Protein AF-I2Q8G8-F1 (afdb_monomer_lite)

Radius of gyration: 15.2 Å; chains: 1; bounding box: 29×46×36 Å

Foldseek 3Di:
DPDPPPPPVVLPLQDVVNLLVLLLVLVVCCVVVVDPPVVSVVVSVVVCVSNCVCVVPNPVRSVVSSVVSVVVVVPPPDPD

Structure (mmCIF, N/CA/C/O backbone):
data_AF-I2Q8G8-F1
#
_entry.id   AF-I2Q8G8-F1
#
loop_
_atom_site.group_PDB
_atom_site.id
_atom_site.type_symbol
_atom_site.label_atom_id
_atom_site.label_alt_id
_atom_site.label_comp_id
_atom_site.label_asym_id
_atom_site.label_entity_id
_atom_site.label_seq_id
_atom_site.pdbx_PDB_ins_code
_atom_site.Cartn_x
_atom_site.Cartn_y
_atom_site.Cartn_z
_atom_site.occupancy
_atom_site.B_iso_or_equiv
_atom_site.auth_seq_id
_atom_site.auth_comp_id
_atom_site.auth_asym_id
_atom_site.auth_atom_id
_atom_site.pdbx_PDB_model_num
ATOM 1 N N . MET A 1 1 ? 18.814 32.949 -11.694 1.00 33.94 1 MET A N 1
ATOM 2 C CA . MET A 1 1 ? 18.345 31.826 -12.536 1.00 33.94 1 MET A CA 1
ATOM 3 C C . MET A 1 1 ? 17.771 30.765 -11.616 1.00 33.94 1 MET A C 1
ATOM 5 O O . MET A 1 1 ? 18.533 30.162 -10.876 1.00 33.94 1 MET A O 1
ATOM 9 N N . ASN A 1 2 ? 16.449 30.580 -11.617 1.00 44.94 2 ASN A N 1
ATOM 10 C CA . ASN A 1 2 ? 15.806 29.473 -10.910 1.00 44.94 2 ASN A CA 1
ATOM 11 C C . ASN A 1 2 ? 16.002 28.217 -11.761 1.00 44.94 2 ASN A C 1
ATOM 13 O O . ASN A 1 2 ? 15.310 28.035 -12.761 1.00 44.94 2 ASN A O 1
ATOM 17 N N . ALA A 1 3 ? 16.996 27.400 -11.420 1.00 40.75 3 ALA A N 1
ATOM 18 C CA . ALA A 1 3 ? 17.103 26.073 -12.003 1.00 40.75 3 ALA A CA 1
ATOM 19 C C . ALA A 1 3 ? 15.867 25.274 -11.556 1.00 40.75 3 ALA A C 1
ATOM 21 O O . ALA A 1 3 ? 15.585 25.245 -10.354 1.00 40.75 3 ALA A O 1
ATOM 22 N N . PRO A 1 4 ? 15.101 24.655 -12.470 1.00 46.75 4 PRO A N 1
ATOM 23 C CA . PRO A 1 4 ? 14.040 23.757 -12.055 1.00 46.75 4 PRO A CA 1
ATOM 24 C C . PRO A 1 4 ? 14.703 22.620 -11.281 1.00 46.75 4 PRO A C 1
ATOM 26 O O . PRO A 1 4 ? 15.508 21.876 -11.844 1.00 46.75 4 PRO A O 1
ATOM 29 N N . LEU A 1 5 ? 14.381 22.495 -9.992 1.00 52.03 5 LEU A N 1
ATOM 30 C CA . LEU A 1 5 ? 14.711 21.326 -9.183 1.00 52.03 5 LEU A CA 1
ATOM 31 C C . LEU A 1 5 ? 13.891 20.144 -9.708 1.00 52.03 5 LEU A C 1
ATOM 33 O O . LEU A 1 5 ? 13.010 19.620 -9.041 1.00 52.03 5 LEU A O 1
ATOM 37 N N . ARG A 1 6 ? 14.209 19.681 -10.918 1.00 48.72 6 ARG A N 1
ATOM 38 C CA . ARG A 1 6 ? 13.973 18.299 -11.314 1.00 48.72 6 ARG A CA 1
ATOM 39 C C . ARG A 1 6 ? 15.020 17.451 -10.603 1.00 48.72 6 ARG A C 1
ATOM 41 O O . ARG A 1 6 ? 15.804 16.759 -11.242 1.00 48.72 6 ARG A O 1
ATOM 48 N N . HIS A 1 7 ? 15.021 17.487 -9.272 1.00 42.72 7 HIS A N 1
ATOM 49 C CA . HIS A 1 7 ? 15.390 16.290 -8.549 1.00 42.72 7 HIS A CA 1
ATOM 50 C C . HIS A 1 7 ? 14.261 15.307 -8.855 1.00 42.72 7 HIS A C 1
ATOM 52 O O . HIS A 1 7 ? 13.297 15.175 -8.111 1.00 42.72 7 HIS A O 1
ATOM 58 N N . ARG A 1 8 ? 14.396 14.604 -9.987 1.00 48.88 8 ARG A N 1
ATOM 59 C CA . ARG A 1 8 ? 14.117 13.177 -9.969 1.00 48.88 8 ARG A CA 1
ATOM 60 C C . ARG A 1 8 ? 15.058 12.652 -8.896 1.00 48.88 8 ARG A C 1
ATOM 62 O O . ARG A 1 8 ? 16.193 12.293 -9.186 1.00 48.88 8 ARG A O 1
ATOM 69 N N . ILE A 1 9 ? 14.626 12.730 -7.638 1.00 49.41 9 ILE A N 1
ATOM 70 C CA . ILE A 1 9 ? 15.029 11.728 -6.671 1.00 49.41 9 ILE A CA 1
ATOM 71 C C . ILE A 1 9 ? 14.650 10.467 -7.427 1.00 49.41 9 ILE A C 1
ATOM 73 O O . ILE A 1 9 ? 13.468 10.279 -7.715 1.00 49.41 9 ILE A O 1
ATOM 77 N N . ALA A 1 10 ? 15.647 9.751 -7.959 1.00 46.91 10 ALA A N 1
ATOM 78 C CA . ALA A 1 10 ? 15.406 8.404 -8.427 1.00 46.91 10 ALA A CA 1
ATOM 79 C C . ALA A 1 10 ? 14.704 7.782 -7.236 1.00 46.91 10 ALA A C 1
ATOM 81 O O . ALA A 1 10 ? 15.303 7.740 -6.156 1.00 46.91 10 ALA A O 1
ATOM 82 N N . ALA A 1 11 ? 13.401 7.527 -7.377 1.00 54.97 11 ALA A N 1
ATOM 83 C CA . ALA A 1 11 ? 12.673 6.925 -6.291 1.00 54.97 11 ALA A CA 1
ATOM 84 C C . ALA A 1 11 ? 13.513 5.712 -5.918 1.00 54.97 11 ALA A C 1
ATOM 86 O O . ALA A 1 11 ? 13.963 5.013 -6.840 1.00 54.97 11 ALA A O 1
ATOM 87 N N . PRO A 1 12 ? 13.887 5.560 -4.634 1.00 59.69 12 PRO A N 1
ATOM 88 C CA . PRO A 1 12 ? 14.618 4.373 -4.241 1.00 59.69 12 PRO A CA 1
ATOM 89 C C . PRO A 1 12 ? 13.873 3.205 -4.878 1.00 59.69 12 PRO A C 1
ATOM 91 O O . PRO A 1 12 ? 12.642 3.190 -4.828 1.00 59.69 12 PRO A O 1
ATOM 94 N N . GLN A 1 13 ? 14.592 2.336 -5.597 1.00 67.69 13 GLN A N 1
ATOM 95 C CA . GLN A 1 13 ? 13.994 1.097 -6.072 1.00 67.69 13 GLN A CA 1
ATOM 96 C C . GLN A 1 13 ? 13.551 0.377 -4.807 1.00 67.69 13 GLN A C 1
ATOM 98 O O . GLN A 1 13 ? 14.362 -0.197 -4.087 1.00 67.69 13 GLN A O 1
ATOM 103 N N . ILE A 1 14 ? 12.283 0.562 -4.472 1.00 72.81 14 ILE A N 1
ATOM 104 C CA . ILE A 1 14 ? 11.605 -0.190 -3.443 1.00 72.81 14 ILE A CA 1
ATOM 105 C C . ILE A 1 14 ? 11.493 -1.578 -4.054 1.00 72.81 14 ILE A C 1
ATOM 107 O O . ILE A 1 14 ? 11.167 -1.711 -5.237 1.00 72.81 14 ILE A O 1
ATOM 111 N N . GLU A 1 15 ? 11.851 -2.604 -3.299 1.00 85.31 15 GLU A N 1
ATOM 112 C CA . GLU A 1 15 ? 11.595 -3.971 -3.722 1.00 85.31 15 GLU A CA 1
ATOM 113 C C . GLU A 1 15 ? 10.103 -4.257 -3.548 1.00 85.31 15 GLU A C 1
ATOM 115 O O . GLU A 1 15 ? 9.465 -3.764 -2.615 1.00 85.31 15 GLU A O 1
ATOM 120 N N . ILE A 1 16 ? 9.522 -5.080 -4.423 1.00 81.50 16 ILE A N 1
ATOM 121 C CA . ILE A 1 16 ? 8.072 -5.333 -4.376 1.00 81.50 16 ILE A CA 1
ATOM 122 C C . ILE A 1 16 ? 7.648 -5.959 -3.038 1.00 81.50 16 ILE A C 1
ATOM 124 O O . ILE A 1 16 ? 6.528 -5.747 -2.579 1.00 81.50 16 ILE A O 1
ATOM 128 N N . ALA A 1 17 ? 8.563 -6.682 -2.383 1.00 82.56 17 ALA A N 1
ATOM 129 C CA . ALA A 1 17 ? 8.373 -7.213 -1.039 1.00 82.56 17 ALA A CA 1
ATOM 130 C C . ALA A 1 17 ? 8.202 -6.100 0.010 1.00 82.56 17 ALA A C 1
ATOM 132 O O . ALA A 1 17 ? 7.258 -6.160 0.793 1.00 82.56 17 ALA A O 1
ATOM 133 N N . ASP A 1 18 ? 9.040 -5.061 -0.028 1.00 85.31 18 ASP A N 1
ATOM 134 C CA . ASP A 1 18 ? 8.968 -3.926 0.902 1.00 85.31 18 ASP A CA 1
ATOM 135 C C . ASP A 1 18 ? 7.697 -3.096 0.668 1.00 85.31 18 ASP A C 1
ATOM 137 O O . ASP A 1 18 ? 7.078 -2.589 1.604 1.00 85.31 18 ASP A O 1
ATOM 141 N N . PHE A 1 19 ? 7.267 -2.975 -0.592 1.00 85.75 19 PHE A N 1
ATOM 142 C CA . PHE A 1 19 ? 5.993 -2.344 -0.932 1.00 85.75 19 PHE A CA 1
ATOM 143 C C . PHE A 1 19 ? 4.799 -3.111 -0.359 1.00 85.75 19 PHE A C 1
ATOM 145 O O . PHE A 1 19 ? 3.885 -2.502 0.200 1.00 85.75 19 PHE A O 1
ATOM 152 N N . LEU A 1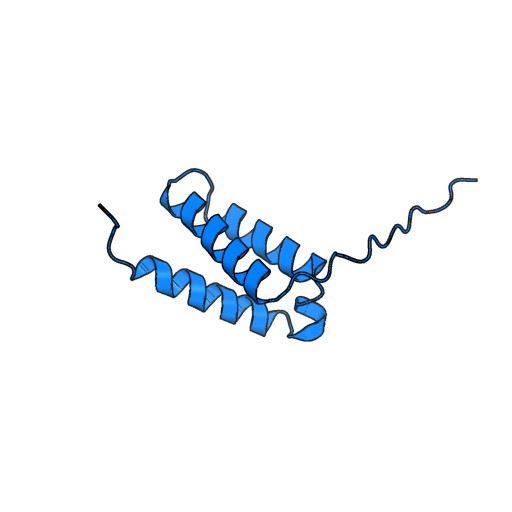 20 ? 4.806 -4.440 -0.480 1.00 83.62 20 LEU A N 1
ATOM 153 C CA . LEU A 1 20 ? 3.761 -5.294 0.078 1.00 83.62 20 LEU A CA 1
ATOM 154 C C . LEU A 1 20 ? 3.732 -5.229 1.605 1.00 83.62 20 LEU A C 1
ATOM 156 O O . LEU A 1 20 ? 2.656 -5.088 2.178 1.00 83.62 20 LEU A O 1
ATOM 160 N N . GLU A 1 21 ? 4.892 -5.251 2.255 1.00 85.81 21 GLU A N 1
ATOM 161 C CA . GLU A 1 21 ? 4.999 -5.075 3.704 1.00 85.81 21 GLU A CA 1
ATOM 162 C C . GLU A 1 21 ? 4.478 -3.693 4.141 1.00 85.81 21 GLU A C 1
ATOM 164 O O . GLU A 1 21 ? 3.699 -3.581 5.089 1.00 85.81 21 GLU A O 1
ATOM 169 N N . CYS A 1 22 ? 4.812 -2.626 3.406 1.00 88.06 22 CYS A N 1
ATOM 170 C CA . CYS A 1 22 ? 4.256 -1.293 3.650 1.00 88.06 22 CYS A CA 1
ATOM 171 C C . CYS A 1 22 ? 2.729 -1.264 3.498 1.00 88.06 22 CYS A C 1
ATOM 173 O O . CYS A 1 22 ? 2.044 -0.631 4.306 1.00 88.06 22 CYS A O 1
ATOM 175 N N . ALA A 1 23 ? 2.188 -1.949 2.486 1.00 85.75 23 ALA A N 1
ATOM 176 C CA . ALA A 1 23 ? 0.748 -2.096 2.324 1.00 85.75 23 ALA A CA 1
ATOM 177 C C . ALA A 1 23 ? 0.135 -2.821 3.532 1.00 85.75 23 ALA A C 1
ATOM 179 O O . ALA A 1 23 ? -0.868 -2.356 4.062 1.00 85.75 23 ALA A O 1
ATOM 180 N N . GLU A 1 24 ? 0.757 -3.890 4.031 1.00 85.50 24 GLU A N 1
ATOM 181 C CA . GLU A 1 24 ? 0.313 -4.599 5.238 1.00 85.50 24 GLU A CA 1
ATOM 182 C C . GLU A 1 24 ? 0.316 -3.703 6.490 1.00 85.50 24 GLU A C 1
ATOM 184 O O . GLU A 1 24 ? -0.667 -3.694 7.235 1.00 85.50 24 GLU A O 1
ATOM 189 N N . TYR A 1 25 ? 1.343 -2.872 6.692 1.00 88.50 25 TYR A N 1
ATOM 190 C CA . TYR A 1 25 ? 1.390 -1.928 7.817 1.00 88.50 25 TYR A CA 1
ATOM 191 C C . TYR A 1 25 ? 0.314 -0.843 7.753 1.00 88.50 25 TYR A C 1
ATOM 193 O O . TYR A 1 25 ? -0.326 -0.551 8.765 1.00 88.50 25 TYR A O 1
ATOM 201 N N . GLN A 1 26 ? 0.075 -0.258 6.574 1.00 86.88 26 GLN A N 1
ATOM 202 C CA . GLN A 1 26 ? -1.006 0.718 6.378 1.00 86.88 26 GLN A CA 1
ATOM 203 C C . GLN A 1 26 ? -2.358 0.132 6.782 1.00 86.88 26 GLN A C 1
ATOM 205 O O . GLN A 1 26 ? -3.197 0.805 7.377 1.00 86.88 26 GLN A O 1
ATOM 210 N N . LEU A 1 27 ? -2.554 -1.152 6.512 1.00 82.00 27 LEU A N 1
ATOM 211 C CA . LEU A 1 27 ? -3.777 -1.843 6.867 1.00 82.00 27 LEU A CA 1
ATOM 212 C C . LEU A 1 27 ? -3.872 -2.162 8.356 1.00 82.00 27 LEU A C 1
ATOM 214 O O . LEU A 1 27 ? -4.958 -2.052 8.926 1.00 82.00 27 LEU A O 1
ATOM 218 N N . TRP A 1 28 ? -2.755 -2.515 8.992 1.00 84.69 28 TRP A N 1
ATOM 219 C CA . TRP A 1 28 ? -2.703 -2.644 10.445 1.00 84.69 28 TRP A CA 1
ATOM 220 C C . TRP A 1 28 ? -3.113 -1.325 11.120 1.00 84.69 28 TRP A C 1
ATOM 222 O O . TRP A 1 28 ? -3.980 -1.334 11.988 1.00 84.69 28 TRP A O 1
ATOM 232 N N . PHE A 1 29 ? -2.633 -0.171 10.639 1.00 87.69 29 PHE A N 1
ATOM 233 C CA . PHE A 1 29 ? -3.068 1.134 11.157 1.00 87.69 29 PHE A CA 1
ATOM 234 C C . PHE A 1 29 ? -4.572 1.400 10.977 1.00 87.69 29 PHE A C 1
ATOM 236 O O . PHE A 1 29 ? -5.177 2.069 11.817 1.00 87.69 29 PHE A O 1
ATOM 243 N N . VAL A 1 30 ? -5.195 0.897 9.903 1.00 85.88 30 VAL A N 1
ATOM 244 C CA . VAL A 1 30 ? -6.657 0.976 9.721 1.00 85.88 30 VAL A CA 1
ATOM 245 C C . VAL A 1 30 ? -7.380 0.107 10.747 1.00 85.88 30 VAL A C 1
ATOM 247 O O . VAL A 1 30 ? -8.368 0.554 11.328 1.00 85.88 30 VAL A O 1
ATOM 250 N N . ALA A 1 31 ? -6.894 -1.114 10.986 1.00 83.12 31 ALA A N 1
ATOM 251 C CA . ALA A 1 31 ? -7.481 -2.042 11.953 1.00 83.12 31 ALA A CA 1
ATOM 252 C C . ALA A 1 31 ? -7.409 -1.504 13.392 1.00 83.12 31 ALA A C 1
ATOM 254 O O . ALA A 1 31 ? -8.384 -1.604 14.132 1.00 83.12 31 ALA A O 1
ATOM 255 N N . GLU A 1 32 ? -6.304 -0.847 13.748 1.00 86.50 32 GLU A N 1
ATOM 256 C CA . GLU A 1 32 ? -6.130 -0.160 15.036 1.00 86.50 32 GLU A CA 1
ATOM 257 C C . GLU A 1 32 ? -6.933 1.154 15.141 1.00 86.50 32 GLU A C 1
ATOM 259 O O . GLU A 1 32 ? -6.945 1.814 16.183 1.00 86.50 32 GLU A O 1
ATOM 264 N N . GLY A 1 33 ? -7.598 1.580 14.061 1.00 86.12 33 GLY A N 1
ATOM 265 C CA . GLY A 1 33 ? -8.370 2.823 14.009 1.00 86.12 33 GLY A CA 1
ATOM 266 C C . GLY A 1 33 ? -7.514 4.093 14.000 1.00 86.12 33 GLY A C 1
ATOM 267 O O . 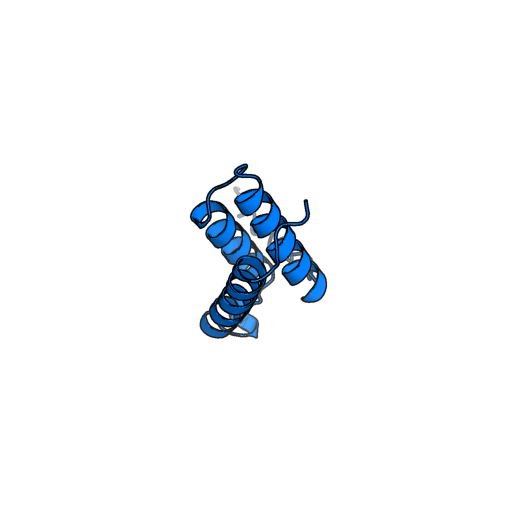GLY A 1 33 ? -8.030 5.179 14.270 1.00 86.12 33 GLY A O 1
ATOM 268 N N . TRP A 1 34 ? -6.216 3.984 13.704 1.00 91.88 34 TRP A N 1
ATOM 269 C CA . TRP A 1 34 ? -5.293 5.122 13.671 1.00 91.88 34 TRP A CA 1
ATOM 270 C C . TRP A 1 34 ? -5.468 5.965 12.408 1.00 91.88 34 TRP A C 1
ATOM 272 O O . TRP A 1 34 ? -5.309 7.185 12.451 1.00 91.88 34 TRP A O 1
ATOM 282 N N . ILE A 1 35 ? -5.816 5.327 11.288 1.00 90.19 35 ILE A N 1
ATOM 283 C CA . ILE A 1 35 ? -6.114 5.986 10.011 1.00 90.19 35 ILE A CA 1
ATOM 284 C C . ILE A 1 35 ? -7.376 5.396 9.377 1.00 90.19 35 ILE A C 1
ATOM 286 O O . ILE A 1 35 ? -7.824 4.307 9.728 1.00 90.19 35 ILE A O 1
ATOM 290 N N . THR A 1 36 ? -7.967 6.113 8.422 1.00 88.06 36 THR A N 1
ATOM 291 C CA . THR A 1 36 ? -9.110 5.597 7.657 1.00 88.06 36 THR A CA 1
ATOM 292 C C . THR A 1 36 ? -8.646 4.730 6.489 1.00 88.06 36 THR A C 1
ATOM 294 O O . THR A 1 36 ? -7.526 4.869 5.996 1.00 88.06 36 THR A O 1
ATOM 297 N N . LEU A 1 37 ? -9.549 3.884 5.984 1.00 83.81 37 LEU A N 1
ATOM 298 C CA . LEU A 1 37 ? -9.310 3.072 4.788 1.00 83.81 37 LEU A CA 1
ATOM 299 C C . LEU A 1 37 ? -8.883 3.915 3.574 1.00 83.81 37 LEU A C 1
ATOM 301 O O . LEU A 1 37 ? -8.004 3.508 2.821 1.00 83.81 37 LEU A 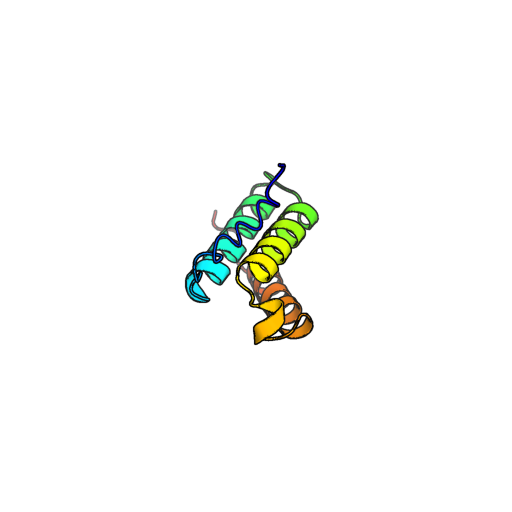O 1
ATOM 305 N N . GLN A 1 38 ? -9.481 5.098 3.411 1.00 86.50 38 GLN A N 1
ATOM 306 C CA . GLN A 1 38 ? -9.144 6.021 2.328 1.00 86.50 38 GLN A CA 1
ATOM 307 C C . GLN A 1 38 ? -7.700 6.519 2.447 1.00 86.50 38 GLN A C 1
ATOM 309 O O . GLN A 1 38 ? -6.966 6.487 1.468 1.00 86.50 38 GLN A O 1
ATOM 314 N N . VAL A 1 39 ? -7.274 6.918 3.652 1.00 90.31 39 VAL A N 1
ATOM 315 C CA . VAL A 1 39 ? -5.902 7.395 3.896 1.00 90.31 39 VAL A CA 1
ATOM 316 C C . VAL A 1 39 ? -4.879 6.296 3.601 1.00 90.31 39 VAL A C 1
ATOM 318 O O . VAL A 1 39 ? -3.860 6.570 2.973 1.00 90.31 39 VAL A O 1
ATOM 321 N N . ALA A 1 40 ? -5.164 5.054 4.003 1.00 88.25 40 ALA A N 1
ATOM 322 C CA . ALA A 1 40 ? -4.312 3.911 3.685 1.00 88.25 40 ALA A CA 1
ATOM 323 C C . ALA A 1 40 ? -4.227 3.661 2.170 1.00 88.25 40 ALA A C 1
ATOM 325 O O . ALA A 1 40 ? -3.131 3.513 1.633 1.00 88.25 40 ALA A O 1
ATOM 326 N N . ALA A 1 41 ? -5.365 3.654 1.468 1.00 85.50 41 ALA A N 1
ATOM 327 C CA . ALA A 1 41 ? -5.408 3.445 0.021 1.00 85.50 41 ALA A CA 1
ATOM 328 C C . ALA A 1 41 ? -4.643 4.538 -0.746 1.00 85.50 41 ALA A C 1
ATOM 330 O O . ALA A 1 41 ? -3.831 4.218 -1.614 1.00 85.50 41 ALA A O 1
ATOM 331 N N . ASP A 1 42 ? -4.838 5.808 -0.381 1.00 88.69 42 ASP A N 1
ATOM 332 C CA . ASP A 1 42 ? -4.139 6.944 -0.991 1.00 88.69 42 ASP A CA 1
ATOM 333 C C . ASP A 1 42 ? -2.624 6.868 -0.742 1.00 88.69 42 ASP A C 1
ATOM 335 O O . ASP A 1 42 ? -1.826 7.101 -1.651 1.00 88.69 42 ASP A O 1
ATOM 339 N N . GLY A 1 43 ? -2.215 6.490 0.474 1.00 87.50 43 GLY A N 1
ATOM 340 C CA . GLY A 1 43 ? -0.806 6.334 0.834 1.00 87.50 43 GLY A CA 1
ATOM 341 C C . GLY A 1 43 ? -0.107 5.229 0.042 1.00 87.50 43 GLY A C 1
ATOM 342 O O . GLY A 1 43 ? 1.011 5.426 -0.438 1.00 87.50 43 GLY A O 1
ATOM 343 N N . ILE A 1 44 ? -0.767 4.082 -0.141 1.00 88.00 44 ILE A N 1
ATOM 344 C CA . ILE A 1 44 ? -0.192 2.972 -0.908 1.00 88.00 44 ILE A CA 1
ATOM 345 C C . ILE A 1 44 ? -0.181 3.282 -2.412 1.00 88.00 44 ILE A C 1
ATOM 347 O O . ILE A 1 44 ? 0.802 2.973 -3.085 1.00 88.00 44 ILE A O 1
ATOM 351 N N . GLN A 1 45 ? -1.218 3.941 -2.942 1.00 87.19 45 GLN A N 1
ATOM 352 C CA . GLN A 1 45 ? -1.236 4.400 -4.335 1.00 87.19 45 GLN A CA 1
ATOM 353 C C . GLN A 1 45 ? -0.083 5.374 -4.608 1.00 87.19 45 GLN A C 1
ATOM 355 O O . GLN A 1 45 ? 0.654 5.200 -5.577 1.00 87.19 45 GLN A O 1
ATOM 360 N N . PHE A 1 46 ? 0.126 6.350 -3.721 1.00 87.81 46 PHE A N 1
ATOM 361 C CA . PHE A 1 46 ? 1.249 7.279 -3.820 1.00 87.81 46 PHE A CA 1
ATOM 362 C C . PHE A 1 46 ? 2.598 6.547 -3.819 1.00 87.81 46 PHE A C 1
ATOM 364 O O . PHE A 1 46 ? 3.489 6.880 -4.601 1.00 87.81 46 PHE A O 1
ATOM 371 N N . LEU A 1 47 ? 2.750 5.524 -2.973 1.00 87.12 47 LEU A N 1
ATOM 372 C CA . LEU A 1 47 ? 3.966 4.716 -2.918 1.00 87.12 47 LEU A CA 1
ATOM 373 C C . LEU A 1 47 ? 4.190 3.919 -4.213 1.00 87.12 47 LEU A C 1
ATOM 375 O O . LEU A 1 47 ? 5.318 3.865 -4.698 1.00 87.12 47 LEU A O 1
ATOM 379 N N . ALA A 1 48 ? 3.133 3.344 -4.793 1.00 87.25 48 ALA A N 1
ATOM 380 C CA . ALA A 1 48 ? 3.207 2.601 -6.052 1.00 87.25 48 ALA A CA 1
ATOM 381 C C . ALA A 1 48 ? 3.601 3.501 -7.234 1.00 87.25 48 ALA A C 1
ATOM 383 O O . ALA A 1 48 ? 4.407 3.104 -8.077 1.00 87.25 48 ALA A O 1
ATOM 384 N N . GLU A 1 49 ? 3.063 4.722 -7.287 1.00 87.69 49 GLU A N 1
ATOM 385 C CA . GLU A 1 49 ? 3.443 5.731 -8.282 1.00 87.69 49 GLU A CA 1
ATOM 386 C C . GLU A 1 49 ? 4.892 6.175 -8.098 1.00 87.69 49 GLU A C 1
ATOM 388 O O . GLU A 1 49 ? 5.653 6.222 -9.064 1.00 87.69 49 GLU A O 1
ATOM 393 N N . ALA A 1 50 ? 5.300 6.453 -6.856 1.00 85.06 50 ALA A N 1
ATOM 394 C CA . ALA A 1 50 ? 6.669 6.836 -6.549 1.00 85.06 50 ALA A CA 1
ATOM 395 C C . ALA A 1 50 ? 7.657 5.731 -6.946 1.00 85.06 50 ALA A C 1
ATOM 397 O O . ALA A 1 50 ? 8.663 6.030 -7.577 1.00 85.06 50 ALA A O 1
ATOM 398 N N . ALA A 1 51 ? 7.350 4.466 -6.649 1.00 85.38 51 ALA A N 1
ATOM 399 C CA . ALA A 1 51 ? 8.178 3.314 -7.006 1.00 85.38 51 ALA A CA 1
ATOM 400 C C . ALA A 1 51 ? 8.198 2.995 -8.516 1.00 85.38 51 ALA A C 1
ATOM 402 O O . ALA A 1 51 ? 9.000 2.171 -8.949 1.00 85.38 51 ALA A O 1
ATOM 403 N N . GLY A 1 52 ? 7.342 3.630 -9.327 1.00 86.88 52 GLY A N 1
ATOM 404 C CA . GLY A 1 52 ? 7.221 3.351 -10.762 1.00 86.88 52 GLY A CA 1
ATOM 405 C C . GLY A 1 52 ? 6.447 2.070 -11.090 1.00 86.88 52 GLY A C 1
ATOM 406 O O . GLY A 1 52 ? 6.408 1.648 -12.241 1.00 86.88 52 GLY A O 1
ATOM 407 N N . TYR A 1 53 ? 5.786 1.455 -10.110 1.00 86.62 53 TYR A N 1
ATOM 408 C CA . TYR A 1 53 ? 5.062 0.196 -10.297 1.00 86.62 53 TYR A CA 1
ATOM 409 C C . TYR A 1 53 ? 3.779 0.337 -11.101 1.00 86.62 53 TYR A C 1
ATOM 411 O O . TYR A 1 53 ? 3.361 -0.609 -11.766 1.00 86.62 53 TYR A O 1
ATOM 419 N N . VAL A 1 54 ? 3.161 1.517 -11.074 1.00 86.44 54 VAL A N 1
ATOM 420 C CA . VAL A 1 54 ? 2.029 1.817 -11.957 1.00 86.44 54 VAL A CA 1
ATOM 421 C C . VAL A 1 54 ? 2.476 1.789 -13.420 1.00 86.44 54 VAL A C 1
ATOM 423 O O . VAL A 1 54 ? 1.759 1.250 -14.259 1.00 86.44 54 VAL A O 1
ATOM 426 N N . ASP A 1 55 ? 3.672 2.302 -13.716 1.00 85.75 55 ASP A N 1
ATOM 427 C CA . ASP A 1 55 ? 4.238 2.280 -15.067 1.00 85.75 55 ASP A CA 1
ATOM 428 C C . ASP A 1 55 ? 4.707 0.870 -15.468 1.00 85.75 55 ASP A C 1
ATOM 430 O O . ASP A 1 55 ? 4.588 0.489 -16.632 1.00 85.75 55 ASP A O 1
ATOM 434 N N . GLU A 1 56 ? 5.227 0.088 -14.517 1.00 87.38 56 GLU A N 1
ATOM 435 C CA . GLU A 1 56 ? 5.755 -1.260 -14.761 1.00 87.38 56 GLU A CA 1
ATOM 436 C C . GLU A 1 56 ? 4.658 -2.325 -14.916 1.00 87.38 56 GLU A C 1
ATOM 438 O O . GLU A 1 56 ? 4.684 -3.115 -15.861 1.00 87.38 56 GLU A O 1
ATOM 443 N N . PHE A 1 57 ? 3.686 -2.353 -14.001 1.00 84.69 57 PHE A N 1
ATOM 444 C CA . PHE A 1 57 ? 2.669 -3.407 -13.917 1.00 84.69 57 PHE A CA 1
ATOM 445 C C . PHE A 1 57 ? 1.280 -2.951 -14.374 1.00 84.69 57 PHE A C 1
ATOM 447 O O . PHE A 1 57 ? 0.412 -3.785 -14.640 1.00 84.69 57 PHE A O 1
ATOM 454 N N . GLY A 1 58 ? 1.066 -1.641 -14.496 1.00 86.12 58 GLY A N 1
ATOM 455 C CA . GLY A 1 58 ? -0.231 -1.047 -14.794 1.00 86.12 58 GLY A CA 1
ATOM 456 C C . GLY A 1 58 ? -1.068 -0.785 -13.541 1.00 86.12 58 GLY A C 1
ATOM 457 O O . GLY A 1 58 ? -1.043 -1.540 -12.567 1.00 86.12 58 GLY A O 1
ATOM 458 N N . GLN A 1 59 ? -1.873 0.279 -13.599 1.00 86.12 59 GLN A N 1
ATOM 459 C CA . GLN A 1 59 ? -2.758 0.701 -12.508 1.00 86.12 59 GLN A CA 1
ATOM 460 C C . GLN A 1 59 ? -3.687 -0.428 -12.034 1.00 86.12 59 GLN A C 1
ATOM 462 O O . GLN A 1 59 ? -3.830 -0.643 -10.833 1.00 86.12 59 GLN A O 1
ATOM 467 N N . ASP A 1 60 ? -4.282 -1.181 -12.960 1.00 87.31 60 ASP A N 1
ATOM 468 C CA . ASP A 1 60 ? -5.225 -2.255 -12.629 1.00 87.31 60 ASP A CA 1
ATOM 469 C C . ASP A 1 60 ? -4.560 -3.396 -11.849 1.00 87.31 60 ASP A C 1
ATOM 471 O O . ASP A 1 60 ? -5.164 -3.951 -10.933 1.00 87.31 60 ASP A O 1
ATOM 475 N N . ALA A 1 61 ? -3.304 -3.726 -12.168 1.00 83.62 61 ALA A N 1
ATOM 476 C CA . ALA A 1 61 ? -2.564 -4.774 -11.471 1.00 83.62 61 ALA A CA 1
ATOM 477 C C . ALA A 1 61 ? -2.241 -4.367 -10.029 1.00 83.62 61 ALA A C 1
ATOM 479 O O . ALA A 1 61 ? -2.374 -5.181 -9.116 1.00 83.62 61 ALA A O 1
ATOM 480 N N . ILE A 1 62 ? -1.876 -3.098 -9.813 1.00 84.19 62 ILE A N 1
ATOM 481 C CA . ILE A 1 62 ? -1.663 -2.550 -8.470 1.00 84.19 62 ILE A CA 1
ATOM 482 C C . ILE A 1 62 ? -2.972 -2.545 -7.685 1.00 84.19 62 ILE A C 1
ATOM 484 O O . ILE A 1 62 ? -3.000 -2.996 -6.544 1.00 84.19 62 ILE A O 1
ATOM 488 N N . GLN A 1 63 ? -4.080 -2.130 -8.294 1.00 82.62 63 GLN A N 1
ATOM 489 C CA . GLN A 1 63 ? -5.383 -2.133 -7.630 1.00 82.62 63 GLN A CA 1
ATOM 490 C C . GLN A 1 63 ? -5.877 -3.553 -7.294 1.00 82.62 63 GLN A C 1
ATOM 492 O O . GLN A 1 63 ? -6.409 -3.761 -6.204 1.00 82.62 63 GLN A O 1
ATOM 497 N N . ASP A 1 64 ? -5.659 -4.548 -8.163 1.00 85.62 64 ASP A N 1
ATOM 498 C CA . ASP A 1 64 ? -5.979 -5.956 -7.867 1.00 85.62 64 ASP A CA 1
ATOM 499 C C . ASP A 1 64 ? -5.097 -6.513 -6.739 1.00 85.62 64 ASP A C 1
ATOM 501 O O . ASP A 1 64 ? -5.597 -7.158 -5.814 1.00 85.62 64 ASP A O 1
ATOM 505 N N . LEU A 1 65 ? -3.793 -6.215 -6.765 1.00 81.69 65 LEU A N 1
ATOM 506 C CA . LEU A 1 65 ? -2.857 -6.598 -5.707 1.00 81.69 65 LEU A CA 1
ATOM 507 C C . LEU A 1 65 ? -3.315 -6.052 -4.353 1.00 81.69 65 LEU A C 1
ATOM 509 O O . LEU A 1 65 ? -3.437 -6.807 -3.389 1.00 81.69 65 LEU A O 1
ATOM 513 N N . LEU A 1 66 ? -3.650 -4.763 -4.308 1.00 77.88 66 LEU A N 1
ATOM 514 C CA . LEU A 1 66 ? -4.184 -4.120 -3.116 1.00 77.88 66 LEU A CA 1
ATOM 515 C C . LEU A 1 66 ? -5.498 -4.760 -2.685 1.00 77.88 66 LEU A C 1
ATOM 517 O O . LEU A 1 66 ? -5.627 -5.158 -1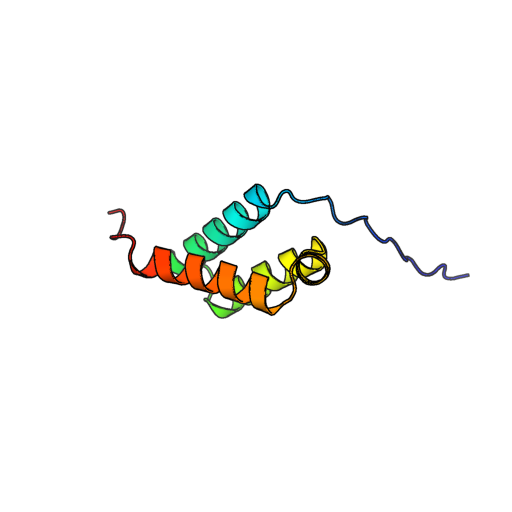.528 1.00 77.88 66 LEU A O 1
ATOM 521 N N . GLY A 1 67 ? -6.449 -4.929 -3.605 1.00 80.19 67 GLY A N 1
ATOM 522 C CA . GLY A 1 67 ? -7.744 -5.548 -3.330 1.00 80.19 67 GLY A CA 1
ATOM 523 C C . GLY A 1 67 ? -7.618 -6.927 -2.678 1.00 80.19 67 GLY A C 1
ATOM 524 O O . GLY A 1 67 ? -8.336 -7.227 -1.720 1.00 80.19 67 GLY A O 1
ATOM 525 N N . ARG A 1 68 ? -6.661 -7.748 -3.128 1.00 81.19 68 ARG A N 1
ATOM 526 C CA . ARG A 1 68 ? -6.358 -9.056 -2.523 1.00 81.19 68 ARG A CA 1
ATOM 527 C C . ARG A 1 68 ? -5.788 -8.924 -1.111 1.00 81.19 68 ARG A C 1
ATOM 529 O O . ARG A 1 68 ? -6.210 -9.669 -0.224 1.00 81.19 68 ARG A O 1
ATOM 536 N N . THR A 1 69 ? -4.883 -7.974 -0.882 1.00 73.19 69 THR A N 1
ATOM 537 C CA . THR A 1 69 ? -4.321 -7.696 0.449 1.00 73.19 69 THR A CA 1
ATOM 538 C C . THR A 1 69 ? -5.411 -7.228 1.425 1.00 73.19 69 THR A C 1
ATOM 540 O O . THR A 1 69 ? -5.531 -7.777 2.522 1.00 73.19 69 THR A O 1
ATOM 543 N N . PHE A 1 70 ? -6.295 -6.313 1.003 1.00 70.31 70 PHE A N 1
ATOM 544 C CA . PHE A 1 70 ? -7.460 -5.871 1.785 1.00 70.31 70 PHE A CA 1
ATOM 545 C C . PHE A 1 70 ? -8.427 -7.027 2.095 1.00 70.31 70 PHE A C 1
ATOM 547 O O . PHE A 1 70 ? -8.918 -7.156 3.220 1.00 70.31 70 PHE A O 1
ATOM 554 N N . ALA A 1 71 ? -8.700 -7.896 1.116 1.00 76.88 71 ALA A N 1
ATOM 555 C CA . ALA A 1 71 ? -9.588 -9.043 1.300 1.00 76.88 71 ALA A CA 1
ATOM 556 C C . ALA A 1 71 ? -9.045 -10.037 2.338 1.00 76.88 71 ALA A C 1
ATOM 558 O O . ALA A 1 71 ? -9.821 -10.562 3.140 1.00 76.88 71 ALA A O 1
ATOM 559 N N . ARG A 1 72 ? -7.724 -10.259 2.351 1.00 68.88 72 ARG A N 1
ATOM 560 C CA . ARG A 1 72 ? -7.051 -11.160 3.293 1.00 68.88 72 ARG A CA 1
ATOM 561 C C . ARG A 1 72 ? -7.223 -10.708 4.742 1.00 68.88 72 ARG A C 1
ATOM 563 O O . ARG A 1 72 ? -7.529 -11.537 5.597 1.00 68.88 72 ARG A O 1
ATOM 570 N N . LEU A 1 73 ? -7.092 -9.414 5.017 1.00 61.75 73 LEU A N 1
ATOM 571 C CA . LEU A 1 73 ? -7.207 -8.893 6.382 1.00 61.75 73 LEU A CA 1
ATOM 572 C C . LEU A 1 73 ? -8.622 -8.953 6.942 1.00 61.75 73 LEU A C 1
ATOM 574 O O . LEU A 1 73 ? -8.786 -9.273 8.111 1.00 61.75 73 LEU A O 1
ATOM 578 N N . ARG A 1 74 ? -9.654 -8.771 6.110 1.00 58.91 74 ARG A N 1
ATOM 579 C CA . ARG A 1 74 ? -11.050 -8.966 6.546 1.00 58.91 74 ARG A CA 1
ATOM 580 C C . ARG A 1 74 ? -11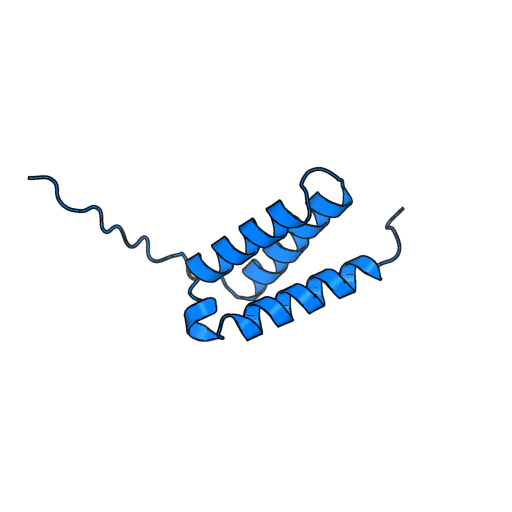.332 -10.401 7.013 1.00 58.91 74 ARG A C 1
ATOM 582 O O . ARG A 1 74 ? -12.301 -10.638 7.725 1.00 58.91 74 ARG A O 1
ATOM 589 N N . THR A 1 75 ? -10.527 -11.364 6.564 1.00 62.25 75 THR A N 1
ATOM 590 C CA . THR A 1 75 ? -10.666 -12.787 6.906 1.00 62.25 75 THR A CA 1
ATOM 591 C C . THR A 1 75 ? -9.679 -13.271 7.963 1.00 62.25 75 THR A C 1
ATOM 593 O O . THR A 1 75 ? -9.810 -14.407 8.415 1.00 62.25 75 THR A O 1
ATOM 596 N N . ALA A 1 76 ? -8.701 -12.448 8.351 1.00 54.97 76 ALA A N 1
ATOM 597 C CA . ALA A 1 76 ? -7.778 -12.793 9.419 1.00 54.97 76 ALA A CA 1
ATOM 598 C C . ALA A 1 76 ? -8.533 -12.688 10.757 1.00 54.97 76 ALA A C 1
ATOM 600 O O . ALA A 1 76 ? -9.035 -11.609 11.075 1.00 54.97 76 ALA A O 1
ATOM 601 N N . PRO A 1 77 ? -8.688 -13.792 11.513 1.00 50.12 77 PRO A N 1
ATOM 602 C CA . PRO A 1 77 ? -9.330 -13.742 12.813 1.00 50.12 77 PRO A CA 1
ATOM 603 C C . PRO A 1 77 ? -8.501 -12.851 13.734 1.00 50.12 77 PRO A C 1
ATOM 605 O O . PRO A 1 77 ? -7.276 -12.944 13.771 1.00 50.12 77 PRO A O 1
ATOM 608 N N . GLU A 1 78 ? -9.214 -11.980 14.432 1.00 50.09 78 GLU A N 1
ATOM 609 C CA . GLU A 1 78 ? -8.743 -11.023 15.422 1.00 50.09 78 GLU A CA 1
ATOM 610 C C . GLU A 1 78 ? -7.632 -11.650 16.280 1.00 50.09 78 GLU A C 1
ATOM 612 O O . GLU A 1 78 ? -7.882 -12.581 17.050 1.00 50.09 78 GLU A O 1
ATOM 617 N N . HIS A 1 79 ? -6.392 -11.178 16.116 1.00 45.72 79 HIS A N 1
A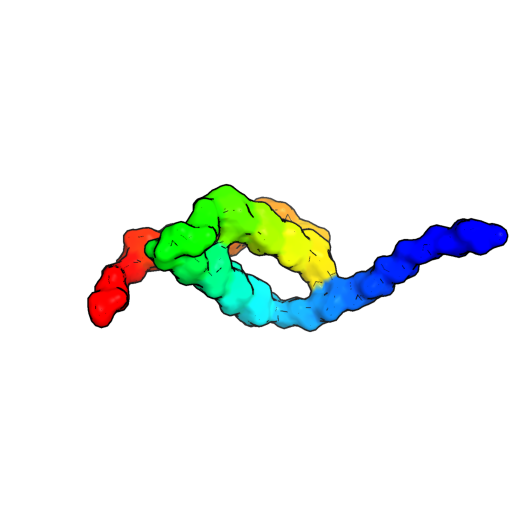TOM 618 C CA . HIS A 1 79 ? -5.327 -11.484 17.063 1.00 45.72 79 HIS A CA 1
ATOM 619 C C . HIS A 1 79 ? -5.696 -10.790 18.376 1.00 45.72 79 HIS A C 1
ATOM 621 O O . HIS A 1 79 ? -5.510 -9.586 18.531 1.00 45.72 79 HIS A O 1
ATOM 627 N N . THR A 1 80 ? -6.328 -11.576 19.248 1.00 39.44 80 THR A N 1
ATOM 628 C CA . THR A 1 80 ? -6.659 -11.253 20.638 1.00 39.44 80 THR A CA 1
ATOM 629 C C . THR A 1 80 ? -5.396 -11.187 21.485 1.00 39.44 80 THR A C 1
ATOM 631 O O . THR A 1 80 ? -4.479 -12.003 21.227 1.00 39.44 80 THR A O 1
#

Secondary structure (DSSP, 8-state):
---------------HHHHHHHHHHHHHHHHTTSS-HHHHHHHHHHHHHHTTHHHHH-HHHHHHHHHHHHHHHHHS----

pLDDT: mean 75.67, std 16.06, range [33.94, 91.88]

Sequence (80 aa):
MNAPLRHRIAAPQIEIADFLECAEYQLWFVAEGWITLQVAADGIQFLAEAAGYVDEFGQDAIQDLLGRTFARLRTAPEHT